Protein AF-A0A6V7L816-F1 (afdb_monomer_lite)

pLDDT: mean 82.54, std 13.62, range [43.5, 96.94]

Structure (mmCIF, N/CA/C/O backbone):
data_AF-A0A6V7L816-F1
#
_entry.id   AF-A0A6V7L816-F1
#
loop_
_atom_site.group_PDB
_atom_site.id
_atom_site.type_symbol
_atom_site.label_atom_id
_atom_site.label_alt_id
_atom_site.label_comp_id
_atom_site.label_asym_id
_atom_site.label_entity_id
_atom_site.label_seq_id
_atom_site.pdbx_PDB_ins_code
_atom_site.Cartn_x
_atom_site.Cartn_y
_atom_site.Cartn_z
_atom_site.occupancy
_atom_site.B_iso_or_equiv
_atom_site.auth_seq_id
_atom_site.auth_comp_id
_atom_site.auth_asym_id
_atom_site.auth_atom_id
_atom_site.pdbx_PDB_model_num
ATOM 1 N N . ASP A 1 1 ? 0.388 17.447 -44.796 1.00 43.50 1 ASP A N 1
ATOM 2 C CA . ASP A 1 1 ? -0.488 17.235 -43.639 1.00 43.50 1 ASP A CA 1
ATOM 3 C C . ASP A 1 1 ? -0.028 15.937 -43.002 1.00 43.50 1 ASP A C 1
ATOM 5 O O . ASP A 1 1 ? -0.507 14.867 -43.346 1.00 43.50 1 ASP A O 1
ATOM 9 N N . GLU A 1 2 ? 1.071 16.018 -42.252 1.00 44.88 2 GLU A N 1
ATOM 10 C CA . GLU A 1 2 ? 1.668 14.861 -41.580 1.00 44.88 2 GLU A CA 1
ATOM 11 C C . GLU A 1 2 ? 1.192 14.898 -40.131 1.00 44.88 2 GLU A C 1
ATOM 13 O O . GLU A 1 2 ? 1.446 15.860 -39.404 1.00 44.88 2 GLU A O 1
ATOM 18 N N . SER A 1 3 ? 0.418 13.880 -39.758 1.00 50.12 3 SER A N 1
ATOM 19 C CA . SER A 1 3 ? -0.103 13.706 -38.407 1.00 50.12 3 SER A CA 1
ATOM 20 C C . SER A 1 3 ? 1.065 13.594 -37.414 1.00 50.12 3 SER A C 1
ATOM 22 O O . SER A 1 3 ? 1.975 12.800 -37.659 1.00 50.12 3 SER A O 1
ATOM 24 N N . PRO A 1 4 ? 1.050 14.300 -36.267 1.00 51.50 4 PRO A N 1
ATOM 25 C CA . PRO A 1 4 ? 2.139 14.263 -35.284 1.00 51.50 4 PRO A CA 1
ATOM 26 C C . PRO A 1 4 ? 2.340 12.901 -34.589 1.00 51.50 4 PRO A C 1
ATOM 28 O O . PRO A 1 4 ? 3.198 12.786 -33.718 1.00 51.50 4 PRO A O 1
ATOM 31 N N . GLY A 1 5 ? 1.532 11.887 -34.920 1.00 53.69 5 GLY A N 1
ATOM 32 C CA . GLY A 1 5 ? 1.523 10.581 -34.257 1.00 53.69 5 GLY A CA 1
ATOM 33 C C . GLY A 1 5 ? 2.508 9.547 -34.810 1.00 53.69 5 GLY A C 1
ATOM 34 O O . GLY A 1 5 ? 2.823 8.597 -34.100 1.00 53.69 5 GLY A O 1
ATOM 35 N N . ASP A 1 6 ? 3.032 9.726 -36.025 1.00 48.34 6 ASP A N 1
ATOM 36 C CA . ASP A 1 6 ? 3.761 8.651 -36.728 1.00 48.34 6 ASP A CA 1
ATOM 37 C C . ASP A 1 6 ? 5.278 8.607 -36.444 1.00 48.34 6 ASP A C 1
ATOM 39 O O . ASP A 1 6 ? 5.982 7.739 -36.957 1.00 48.34 6 ASP A O 1
ATOM 43 N N . TYR A 1 7 ? 5.812 9.504 -35.603 1.00 54.69 7 TYR A N 1
ATOM 44 C CA . TYR A 1 7 ? 7.254 9.555 -35.299 1.00 54.69 7 TYR A CA 1
ATOM 45 C C . TYR A 1 7 ? 7.717 8.634 -34.163 1.00 54.69 7 TYR A C 1
ATOM 47 O O . TYR A 1 7 ? 8.923 8.496 -33.949 1.00 54.69 7 TYR A O 1
ATOM 55 N N . ILE A 1 8 ? 6.811 8.007 -33.413 1.00 58.50 8 ILE A N 1
ATOM 56 C CA . ILE A 1 8 ? 7.189 7.281 -32.197 1.00 58.50 8 ILE A CA 1
ATOM 57 C C . ILE A 1 8 ? 6.914 5.800 -32.387 1.00 58.50 8 ILE A C 1
ATOM 59 O O . ILE A 1 8 ? 5.820 5.319 -32.140 1.00 58.50 8 ILE A O 1
ATOM 63 N N . ILE A 1 9 ? 7.940 5.120 -32.887 1.00 56.81 9 ILE A N 1
ATOM 64 C CA . ILE A 1 9 ? 8.420 3.762 -32.590 1.00 56.81 9 ILE A CA 1
ATOM 65 C C . ILE A 1 9 ? 9.182 3.362 -33.858 1.00 56.81 9 ILE A C 1
ATOM 67 O O . ILE A 1 9 ? 8.710 2.605 -34.706 1.00 56.81 9 ILE A O 1
ATOM 71 N N . SER A 1 10 ? 10.412 3.870 -33.996 1.00 60.12 10 SER A N 1
ATOM 72 C CA . SER A 1 10 ? 11.401 3.024 -34.661 1.00 60.12 10 SER A CA 1
ATOM 73 C C . SER A 1 10 ? 11.473 1.725 -33.843 1.00 60.12 10 SER A C 1
ATOM 75 O O . SER A 1 10 ? 11.245 1.773 -32.627 1.00 60.12 10 SER A O 1
ATOM 77 N N . PRO A 1 11 ? 11.703 0.551 -34.453 1.00 67.62 11 PRO A N 1
ATOM 78 C CA . PRO A 1 11 ? 11.881 -0.667 -33.680 1.00 67.62 11 PRO A CA 1
ATOM 79 C C . PRO A 1 11 ? 13.028 -0.424 -32.699 1.00 67.62 11 PRO A C 1
ATOM 81 O O . PRO A 1 11 ? 14.186 -0.351 -33.107 1.00 67.62 11 PRO A O 1
ATOM 84 N N . LEU A 1 12 ? 12.677 -0.217 -31.423 1.00 66.19 12 LEU A N 1
ATOM 85 C CA . LEU A 1 12 ? 13.650 -0.021 -30.360 1.00 66.19 12 LEU A CA 1
ATOM 86 C C . LEU A 1 12 ? 14.633 -1.183 -30.440 1.00 66.19 12 LEU A C 1
ATOM 88 O O . LEU A 1 12 ? 14.211 -2.338 -30.582 1.00 66.19 12 LEU A O 1
ATOM 92 N N . ASP A 1 13 ? 15.922 -0.858 -30.368 1.00 82.69 13 ASP A N 1
ATOM 93 C CA . ASP A 1 13 ? 16.980 -1.852 -30.252 1.00 82.69 13 ASP A CA 1
ATOM 94 C C . ASP A 1 13 ? 16.577 -2.891 -29.184 1.00 82.69 13 ASP A C 1
ATOM 96 O O . ASP A 1 13 ? 16.014 -2.500 -28.154 1.00 82.69 13 ASP A O 1
ATOM 100 N N . PRO A 1 14 ? 16.791 -4.206 -29.390 1.00 88.94 14 PRO A N 1
ATOM 101 C CA . PRO A 1 14 ? 16.320 -5.225 -28.452 1.00 88.94 14 PRO A CA 1
ATOM 102 C C . PRO A 1 14 ? 16.765 -4.988 -27.004 1.00 88.94 14 PRO A C 1
ATOM 104 O O . PRO A 1 14 ? 16.041 -5.345 -26.074 1.00 88.94 14 PRO A O 1
ATOM 107 N N . MET A 1 15 ? 17.925 -4.355 -26.802 1.00 90.06 15 MET A N 1
ATOM 108 C CA . MET A 1 15 ? 18.401 -3.958 -25.479 1.00 90.06 15 MET A CA 1
ATOM 109 C C . MET A 1 15 ? 17.545 -2.846 -24.865 1.00 90.06 15 MET A C 1
ATOM 111 O O . MET A 1 15 ? 17.209 -2.918 -23.686 1.00 90.06 15 MET A O 1
ATOM 115 N N . GLU A 1 16 ? 17.152 -1.849 -25.658 1.00 89.81 16 GLU A N 1
ATOM 116 C CA . GLU A 1 16 ? 16.286 -0.762 -25.203 1.00 89.81 16 GLU A CA 1
ATOM 117 C C . GLU A 1 16 ? 14.870 -1.258 -24.917 1.00 89.81 16 GLU A C 1
ATOM 119 O O . GLU A 1 16 ? 14.306 -0.905 -23.887 1.00 89.81 16 GLU A O 1
ATOM 124 N N . ARG A 1 17 ? 14.319 -2.151 -25.749 1.00 89.94 17 ARG A N 1
ATOM 125 C CA . ARG A 1 17 ? 13.029 -2.799 -25.455 1.00 89.94 17 ARG A CA 1
ATOM 126 C C . ARG A 1 17 ? 13.068 -3.517 -24.108 1.00 89.94 17 ARG A C 1
ATOM 128 O O . ARG A 1 17 ? 12.221 -3.274 -23.261 1.00 89.94 17 ARG A O 1
ATOM 135 N N . LYS A 1 18 ? 14.106 -4.321 -23.881 1.00 92.69 18 LYS A N 1
ATOM 136 C CA . LYS A 1 18 ? 14.288 -5.041 -22.619 1.00 92.69 18 LYS A CA 1
ATOM 137 C C . LYS A 1 18 ? 14.446 -4.095 -21.421 1.00 92.69 18 LYS A C 1
ATOM 139 O O . LYS A 1 18 ? 13.974 -4.400 -20.333 1.00 92.69 18 LYS A O 1
ATOM 144 N N . ARG A 1 19 ? 15.101 -2.944 -21.606 1.00 94.12 19 ARG A N 1
ATOM 145 C CA . ARG A 1 19 ? 15.207 -1.908 -20.569 1.00 94.12 19 ARG A CA 1
ATOM 146 C C . ARG A 1 19 ? 13.839 -1.312 -20.227 1.00 94.12 19 ARG A C 1
ATOM 148 O O . ARG A 1 19 ? 13.564 -1.113 -19.049 1.00 94.12 19 ARG A O 1
ATOM 155 N N . GLN A 1 20 ? 13.006 -1.044 -21.233 1.00 94.75 20 GLN A N 1
ATOM 156 C CA . GLN A 1 20 ? 11.640 -0.549 -21.033 1.00 94.75 20 GLN A CA 1
ATOM 157 C C . GLN A 1 20 ? 10.766 -1.588 -20.323 1.00 94.75 20 GLN A C 1
ATOM 159 O O . GLN A 1 20 ? 10.057 -1.223 -19.393 1.00 94.75 20 GLN A O 1
ATOM 164 N N . ASP A 1 21 ? 10.888 -2.872 -20.676 1.00 94.44 21 ASP A N 1
ATOM 165 C CA . ASP A 1 21 ? 10.152 -3.954 -20.010 1.00 94.44 21 ASP A CA 1
ATOM 166 C C . ASP A 1 21 ? 10.474 -4.012 -18.502 1.00 94.44 21 ASP A C 1
ATOM 168 O O . ASP A 1 21 ? 9.565 -4.091 -17.682 1.00 94.44 21 ASP A O 1
ATOM 172 N N . TYR A 1 22 ? 11.752 -3.890 -18.115 1.00 96.75 22 TYR A N 1
ATOM 173 C CA . TYR A 1 22 ? 12.146 -3.856 -16.698 1.00 96.75 22 TYR A CA 1
ATOM 174 C C . TYR A 1 22 ? 11.652 -2.617 -15.949 1.00 96.75 22 TYR A C 1
ATOM 176 O O . TYR A 1 22 ? 11.327 -2.699 -14.767 1.00 96.75 22 TYR A O 1
ATOM 184 N N . ILE A 1 23 ? 11.620 -1.459 -16.612 1.00 94.06 23 ILE A N 1
ATOM 185 C CA . ILE A 1 23 ? 11.076 -0.235 -16.012 1.00 94.06 23 ILE A CA 1
ATOM 186 C C . ILE A 1 23 ? 9.575 -0.388 -15.793 1.00 94.06 23 ILE A C 1
ATOM 188 O O . ILE A 1 23 ? 9.083 -0.037 -14.725 1.00 94.06 23 ILE A O 1
ATOM 192 N N . GLN A 1 24 ? 8.867 -0.938 -16.778 1.00 93.88 24 GLN A N 1
ATOM 193 C CA . GLN A 1 24 ? 7.434 -1.167 -16.687 1.00 93.88 24 GLN A CA 1
ATOM 194 C C . GLN A 1 24 ? 7.100 -2.161 -15.569 1.00 93.88 24 GLN A C 1
ATOM 196 O O . GLN A 1 24 ? 6.228 -1.881 -14.756 1.00 93.88 24 GLN A O 1
ATOM 201 N N . GLU A 1 25 ? 7.840 -3.268 -15.468 1.00 96.94 25 GLU A N 1
ATOM 202 C CA . GLU A 1 25 ? 7.688 -4.236 -14.376 1.00 96.94 25 GLU A CA 1
ATOM 203 C C . GLU A 1 25 ? 7.897 -3.579 -13.003 1.00 96.94 25 GLU A C 1
ATOM 205 O O . GLU A 1 25 ? 7.106 -3.796 -12.086 1.00 96.94 25 GLU A O 1
ATOM 210 N N . LEU A 1 26 ? 8.929 -2.740 -12.853 1.00 94.25 26 LEU A N 1
ATOM 211 C CA . LEU A 1 26 ? 9.175 -2.021 -11.601 1.00 94.25 26 LEU A CA 1
ATOM 212 C C . LEU A 1 26 ? 8.008 -1.089 -11.243 1.00 94.25 26 LEU A C 1
ATOM 214 O O . LEU A 1 26 ? 7.560 -1.084 -10.103 1.00 94.25 26 LEU A O 1
ATOM 218 N N . ILE A 1 27 ? 7.498 -0.324 -12.211 1.00 90.50 27 ILE A N 1
ATOM 219 C CA . ILE A 1 27 ? 6.361 0.579 -11.992 1.00 90.50 27 ILE A CA 1
ATOM 220 C C . ILE A 1 27 ? 5.121 -0.218 -11.578 1.00 90.50 27 ILE A C 1
ATOM 222 O O . ILE A 1 27 ? 4.506 0.092 -10.562 1.00 90.50 27 ILE A O 1
ATOM 226 N N . GLU A 1 28 ? 4.778 -1.270 -12.321 1.00 93.25 28 GLU A N 1
ATOM 227 C CA . GLU A 1 28 ? 3.586 -2.084 -12.056 1.00 93.25 28 GLU A CA 1
ATOM 228 C C . GLU A 1 28 ? 3.645 -2.768 -10.687 1.00 93.25 28 GLU A C 1
ATOM 230 O O . GLU A 1 28 ? 2.649 -2.813 -9.960 1.00 93.25 28 GLU A O 1
ATOM 235 N N . THR A 1 29 ? 4.813 -3.295 -10.319 1.00 93.31 29 THR A N 1
ATOM 236 C CA . THR A 1 29 ? 5.001 -3.971 -9.030 1.00 93.31 29 THR A CA 1
ATOM 237 C C . THR A 1 29 ? 4.932 -2.997 -7.854 1.00 93.31 29 THR A C 1
ATOM 239 O O . THR A 1 29 ? 4.317 -3.326 -6.837 1.00 93.31 29 THR A O 1
ATOM 242 N N . GLU A 1 30 ? 5.467 -1.784 -7.994 1.00 90.38 30 GLU A N 1
ATOM 243 C CA . GLU A 1 30 ? 5.361 -0.742 -6.966 1.00 90.38 30 GLU A CA 1
ATOM 244 C C . GLU A 1 30 ? 3.935 -0.172 -6.855 1.00 90.38 30 GLU A C 1
ATOM 246 O O . GLU A 1 30 ? 3.429 0.027 -5.747 1.00 90.38 30 GLU A O 1
ATOM 251 N N . GLU A 1 31 ? 3.221 0.022 -7.971 1.00 89.94 31 GLU A N 1
ATOM 252 C CA . GLU A 1 31 ? 1.802 0.407 -7.942 1.00 89.94 31 GLU A CA 1
ATOM 253 C C . GLU A 1 31 ? 0.947 -0.652 -7.233 1.00 89.94 31 GLU A C 1
ATOM 255 O O . GLU A 1 31 ? 0.096 -0.317 -6.400 1.00 89.94 31 GLU A O 1
ATOM 260 N N . ALA A 1 32 ? 1.182 -1.936 -7.524 1.00 90.62 32 ALA A N 1
ATOM 261 C CA . ALA A 1 32 ? 0.513 -3.043 -6.848 1.00 90.62 32 ALA A CA 1
ATOM 262 C C . ALA A 1 32 ? 0.804 -3.036 -5.338 1.00 90.62 32 ALA A C 1
ATOM 264 O O . ALA A 1 32 ? -0.128 -3.126 -4.537 1.00 90.62 32 ALA A O 1
ATOM 265 N N . TYR A 1 33 ? 2.064 -2.831 -4.941 1.00 89.12 33 TYR A N 1
ATOM 266 C CA . TYR A 1 33 ? 2.461 -2.735 -3.536 1.00 89.12 33 TYR A CA 1
ATOM 267 C C . TYR A 1 33 ? 1.742 -1.593 -2.796 1.00 89.12 33 TYR A C 1
ATOM 269 O O . TYR A 1 33 ? 1.208 -1.791 -1.700 1.00 89.12 33 TYR A O 1
ATOM 277 N N . ILE A 1 34 ? 1.655 -0.403 -3.401 1.00 88.75 34 ILE A N 1
ATOM 278 C CA . ILE A 1 34 ? 0.914 0.735 -2.834 1.00 88.75 34 ILE A CA 1
ATOM 279 C C . ILE A 1 34 ? -0.575 0.408 -2.686 1.00 88.75 34 ILE A C 1
ATOM 281 O O . ILE A 1 34 ? -1.182 0.733 -1.660 1.00 88.75 34 ILE A O 1
ATOM 285 N N . ASN A 1 35 ? -1.175 -0.220 -3.697 1.00 90.31 35 ASN A N 1
ATOM 286 C CA . ASN A 1 35 ? -2.587 -0.585 -3.673 1.00 90.31 35 ASN A CA 1
ATOM 287 C C . ASN A 1 35 ? -2.893 -1.613 -2.580 1.00 90.31 35 ASN A C 1
ATOM 289 O O . ASN A 1 35 ? -3.873 -1.440 -1.855 1.00 90.31 35 ASN A O 1
ATOM 293 N N . ASP A 1 36 ? -2.032 -2.612 -2.393 1.00 91.12 36 ASP A N 1
ATOM 294 C CA . ASP A 1 36 ? -2.170 -3.596 -1.319 1.00 91.12 36 ASP A CA 1
ATOM 295 C C . ASP A 1 36 ? -2.064 -2.937 0.063 1.00 91.12 36 ASP A C 1
ATOM 297 O O . ASP A 1 36 ? -2.877 -3.207 0.951 1.00 91.12 36 ASP A O 1
ATOM 301 N N . MET A 1 37 ? -1.130 -1.999 0.249 1.00 88.19 37 MET A N 1
ATOM 302 C CA . MET A 1 37 ? -1.034 -1.240 1.501 1.00 88.19 37 MET A CA 1
ATOM 303 C C . MET A 1 37 ? -2.279 -0.380 1.765 1.00 88.19 37 MET A C 1
ATOM 305 O O . MET A 1 37 ? -2.775 -0.335 2.894 1.00 88.19 37 MET A O 1
ATOM 309 N N . ARG A 1 38 ? -2.828 0.274 0.732 1.00 88.31 38 ARG A N 1
ATOM 310 C CA . ARG A 1 38 ? -4.100 1.014 0.833 1.00 88.31 38 ARG A CA 1
ATOM 311 C C . ARG A 1 38 ? -5.259 0.078 1.174 1.00 88.31 38 ARG A C 1
ATOM 313 O O . ARG A 1 38 ? -6.091 0.425 2.007 1.00 88.31 38 ARG A O 1
ATOM 320 N N . LEU A 1 39 ? -5.302 -1.114 0.584 1.00 92.38 39 LEU A N 1
ATOM 321 C CA . LEU A 1 39 ? -6.327 -2.107 0.886 1.00 92.38 39 LEU A CA 1
ATOM 322 C C . LEU A 1 39 ? -6.269 -2.514 2.359 1.00 92.38 39 LEU A C 1
ATOM 324 O O . LEU A 1 39 ? -7.298 -2.505 3.032 1.00 92.38 39 LEU A O 1
ATOM 328 N N . VAL A 1 40 ? -5.071 -2.789 2.885 1.00 90.88 40 VAL A N 1
ATOM 329 C CA . VAL A 1 40 ? -4.880 -3.123 4.302 1.00 90.88 40 VAL A CA 1
ATOM 330 C C . VAL A 1 40 ? -5.431 -2.025 5.222 1.00 90.88 40 VAL A C 1
ATOM 332 O O . VAL A 1 40 ? -6.049 -2.332 6.244 1.00 90.88 40 VAL A O 1
ATOM 335 N N . HIS A 1 41 ? -5.285 -0.753 4.841 1.00 87.94 41 HIS A N 1
ATOM 336 C CA . HIS A 1 41 ? -5.857 0.367 5.590 1.00 87.94 41 HIS A CA 1
ATOM 337 C C . HIS A 1 41 ? -7.377 0.345 5.628 1.00 87.94 41 HIS A C 1
ATOM 339 O O . HIS A 1 41 ? -7.982 0.446 6.700 1.00 87.94 41 HIS A O 1
ATOM 345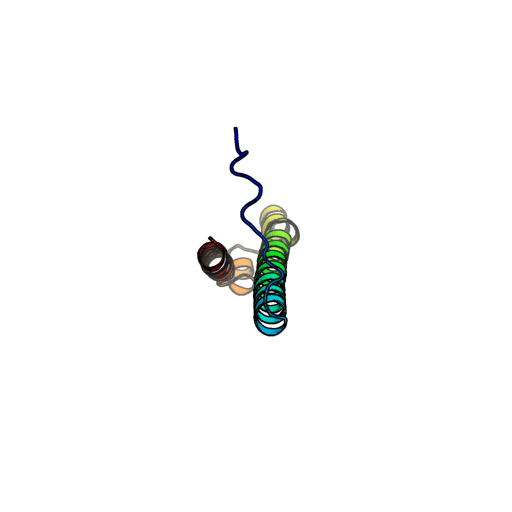 N N . GLU A 1 42 ? -7.990 0.186 4.461 1.00 91.06 42 GLU A N 1
ATOM 346 C CA . GLU A 1 42 ? -9.439 0.240 4.319 1.00 91.06 42 GLU A CA 1
ATOM 347 C C . GLU A 1 42 ? -10.139 -0.969 4.943 1.00 91.06 42 GLU A C 1
ATOM 349 O O . GLU A 1 42 ? -11.227 -0.817 5.498 1.00 91.06 42 GLU A O 1
ATOM 354 N N . VAL A 1 43 ? -9.534 -2.160 4.875 1.00 94.25 43 VAL A N 1
ATOM 355 C CA . VAL A 1 43 ? -10.197 -3.406 5.296 1.00 94.25 43 VAL A CA 1
ATOM 356 C C . VAL A 1 43 ? -9.768 -3.932 6.663 1.00 94.25 43 VAL A C 1
ATOM 358 O O . VAL A 1 43 ? -10.503 -4.733 7.238 1.00 94.25 43 VAL A O 1
ATOM 361 N N . PHE A 1 44 ? -8.635 -3.487 7.215 1.00 91.56 44 PHE A N 1
ATOM 362 C CA . PHE A 1 44 ? -8.196 -3.896 8.554 1.00 91.56 44 PHE A CA 1
ATOM 363 C C . PHE A 1 44 ? -8.132 -2.723 9.525 1.00 91.56 44 PHE A C 1
ATOM 365 O O . PHE A 1 44 ? -8.894 -2.709 10.487 1.00 91.56 44 PHE A O 1
ATOM 372 N N . GLU A 1 45 ? -7.270 -1.731 9.293 1.00 90.00 45 GLU A N 1
ATOM 373 C CA . GLU A 1 45 ? -7.038 -0.676 10.290 1.00 90.00 45 GLU A CA 1
ATOM 374 C C . GLU A 1 45 ? -8.314 0.127 10.598 1.00 90.00 45 GLU A C 1
ATOM 376 O O . GLU A 1 45 ? -8.711 0.233 11.762 1.00 90.00 45 GLU A O 1
ATOM 381 N N . LYS A 1 46 ? -9.002 0.644 9.566 1.00 90.12 46 LYS A N 1
ATOM 382 C CA . LYS A 1 46 ? -10.250 1.402 9.744 1.00 90.12 46 LYS A CA 1
ATOM 383 C C . LYS A 1 46 ? -11.330 0.576 10.458 1.00 90.12 46 LYS A C 1
ATOM 385 O O . LYS A 1 46 ? -11.853 1.065 11.463 1.00 90.12 46 LYS A O 1
ATOM 390 N N . PRO A 1 47 ? -11.661 -0.656 10.019 1.00 93.69 47 PRO A N 1
ATOM 391 C CA . PRO A 1 47 ? -12.637 -1.486 10.717 1.00 93.69 47 PRO A CA 1
ATOM 392 C C . PRO A 1 47 ? -12.250 -1.821 12.159 1.00 93.69 47 PRO A C 1
ATOM 394 O O . PRO A 1 47 ? -13.120 -1.797 13.028 1.00 93.69 47 PRO A O 1
ATOM 397 N N . LEU A 1 48 ? -10.974 -2.098 12.448 1.00 92.56 48 LEU A N 1
ATOM 398 C CA . LEU A 1 48 ? -10.506 -2.425 13.803 1.00 92.56 48 LEU A CA 1
ATOM 399 C C . LEU A 1 48 ? -10.644 -1.239 14.766 1.00 92.56 48 LEU A C 1
ATOM 401 O O . LEU A 1 48 ? -11.084 -1.431 15.900 1.00 92.56 48 LEU A O 1
ATOM 405 N N . LEU A 1 49 ? -10.349 -0.020 14.301 1.00 89.12 49 LEU A N 1
ATOM 406 C CA . LEU A 1 49 ? -10.570 1.208 15.071 1.00 89.12 49 LEU A CA 1
ATOM 407 C C . LEU A 1 49 ? -12.063 1.490 15.284 1.00 89.12 49 LEU A C 1
ATOM 409 O O . LEU A 1 49 ? -12.496 1.759 16.402 1.00 89.12 49 LEU A O 1
ATOM 413 N N . GLN A 1 50 ? -12.867 1.427 14.219 1.00 92.56 50 GLN A N 1
ATOM 414 C CA . GLN A 1 50 ? -14.297 1.765 14.268 1.00 92.56 50 GLN A CA 1
ATOM 415 C C . GLN A 1 50 ? -15.117 0.779 15.105 1.00 92.56 50 GLN A C 1
ATOM 417 O O . GLN A 1 50 ? -16.086 1.173 15.751 1.00 92.56 50 GLN A O 1
ATOM 422 N N . SER A 1 51 ? -14.732 -0.498 15.098 1.00 94.19 51 SER A N 1
ATOM 423 C CA . SER A 1 51 ? -15.366 -1.543 15.908 1.00 94.19 51 SER A CA 1
ATOM 424 C C . SER A 1 51 ? -14.883 -1.573 17.361 1.00 94.19 51 SER A C 1
ATOM 426 O O . SER A 1 51 ? -15.408 -2.365 18.141 1.00 94.19 51 SER A O 1
ATOM 428 N N . LEU A 1 52 ? -13.918 -0.717 17.733 1.00 90.75 52 LEU A N 1
ATOM 429 C CA . LEU A 1 52 ? -13.293 -0.672 19.061 1.00 90.75 52 LEU A CA 1
ATOM 430 C C . LEU A 1 52 ? -12.687 -2.021 19.490 1.00 90.75 52 LEU A C 1
ATOM 432 O O . LEU A 1 52 ? -12.551 -2.294 20.681 1.00 90.75 52 LEU A O 1
ATOM 436 N N . VAL A 1 53 ? -12.328 -2.870 18.520 1.00 92.06 53 VAL A N 1
ATOM 437 C CA . VAL A 1 53 ? -11.623 -4.136 18.772 1.00 92.06 53 VAL A CA 1
ATOM 438 C C . VAL A 1 53 ? -10.203 -3.860 19.258 1.00 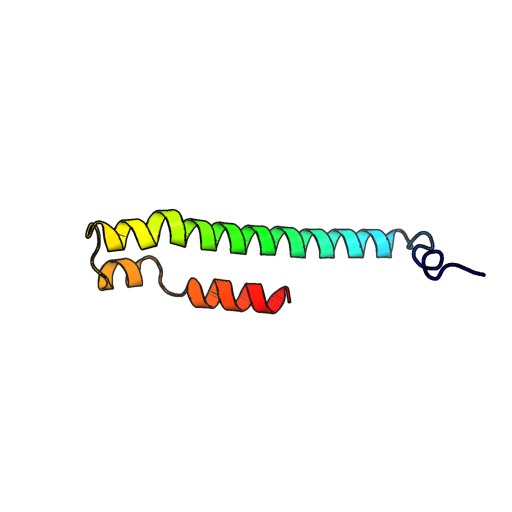92.06 53 VAL A C 1
ATOM 440 O O . VAL A 1 53 ? -9.691 -4.607 20.087 1.00 92.06 53 VAL A O 1
ATOM 443 N N . LEU A 1 54 ? -9.592 -2.781 18.765 1.00 90.81 54 LEU A N 1
ATOM 444 C CA . LEU A 1 54 ? -8.288 -2.294 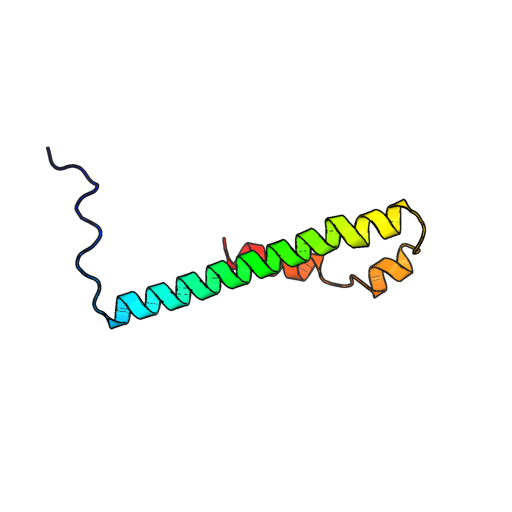19.195 1.00 90.81 54 LEU A CA 1
ATOM 445 C C . LEU A 1 54 ? -8.378 -0.825 19.609 1.00 90.81 54 LEU A C 1
ATOM 447 O O . LEU A 1 54 ? -9.118 -0.035 19.018 1.00 90.81 54 LEU A O 1
ATOM 451 N N . THR A 1 55 ? -7.589 -0.455 20.613 1.00 91.06 55 THR A N 1
ATOM 452 C CA . THR A 1 55 ? -7.360 0.947 20.975 1.00 91.06 55 THR A CA 1
ATOM 453 C C . THR A 1 55 ? -6.465 1.639 19.946 1.00 91.06 55 THR A C 1
ATOM 455 O O . THR A 1 55 ? -5.735 0.985 19.201 1.00 91.06 55 THR A O 1
ATOM 458 N N . VAL A 1 56 ? -6.486 2.975 19.920 1.00 85.94 56 VAL A N 1
ATOM 459 C CA . VAL A 1 56 ? -5.626 3.771 19.025 1.00 85.94 56 VAL A CA 1
ATOM 460 C C . VAL A 1 56 ? -4.150 3.394 19.205 1.00 85.94 56 VAL A C 1
ATOM 462 O O . VAL A 1 56 ? -3.479 3.106 18.220 1.00 85.94 56 VAL A O 1
ATOM 465 N N . ASP A 1 57 ? -3.685 3.266 20.451 1.00 89.50 57 ASP A N 1
ATOM 466 C CA . ASP A 1 57 ? -2.303 2.884 20.773 1.00 89.50 57 ASP A CA 1
ATOM 467 C C . ASP A 1 57 ? -1.923 1.487 20.248 1.00 89.50 57 ASP A C 1
ATOM 469 O O . ASP A 1 57 ? -0.778 1.242 19.866 1.00 89.50 57 ASP A O 1
ATOM 473 N N . GLU A 1 58 ? -2.855 0.530 20.260 1.00 90.12 58 GLU A N 1
ATOM 474 C CA . GLU A 1 58 ? -2.614 -0.822 19.739 1.00 90.12 58 GLU A CA 1
ATOM 475 C C . GLU A 1 58 ? -2.561 -0.833 18.214 1.00 90.12 58 GLU A C 1
ATOM 477 O O . GLU A 1 58 ? -1.708 -1.503 17.632 1.00 90.12 58 GLU A O 1
ATOM 482 N N . VAL A 1 59 ? -3.429 -0.056 17.568 1.00 87.62 59 VAL A N 1
ATOM 483 C CA . VAL A 1 59 ? -3.431 0.104 16.114 1.00 87.62 59 VAL A CA 1
ATOM 484 C C . VAL A 1 59 ? -2.160 0.803 15.643 1.00 87.62 59 VAL A C 1
ATOM 486 O O . VAL A 1 59 ? -1.513 0.302 14.728 1.00 87.62 59 VAL A O 1
ATOM 489 N N . GLU A 1 60 ? -1.723 1.874 16.306 1.00 85.75 60 GLU A N 1
ATOM 490 C CA . GLU A 1 60 ? -0.470 2.568 15.974 1.00 85.75 60 GLU A CA 1
ATOM 491 C C . GLU A 1 60 ? 0.768 1.670 16.128 1.00 85.75 60 GLU A C 1
ATOM 493 O O . GLU A 1 60 ? 1.736 1.821 15.386 1.00 85.75 60 GLU A O 1
ATOM 498 N N . ARG A 1 61 ? 0.750 0.689 17.042 1.00 87.69 61 ARG A N 1
ATOM 499 C CA . ARG A 1 61 ? 1.835 -0.305 17.173 1.00 87.69 61 ARG A CA 1
ATOM 500 C C . ARG A 1 61 ? 1.843 -1.353 16.063 1.00 87.69 61 ARG A C 1
ATOM 502 O O . ARG A 1 61 ? 2.906 -1.891 15.764 1.00 87.69 61 ARG A O 1
ATOM 509 N N . ILE A 1 62 ? 0.684 -1.678 15.494 1.00 87.00 62 ILE A N 1
ATOM 510 C CA . ILE A 1 62 ? 0.550 -2.683 14.428 1.00 87.00 62 ILE A CA 1
ATOM 511 C C . ILE A 1 62 ? 0.784 -2.040 13.054 1.00 87.00 62 ILE A C 1
ATOM 513 O O . ILE A 1 62 ? 1.502 -2.598 12.228 1.00 87.00 62 ILE A O 1
ATOM 517 N N . PHE A 1 63 ? 0.226 -0.850 12.824 1.00 86.00 63 PHE A N 1
ATOM 518 C CA . PHE A 1 63 ? 0.241 -0.120 11.553 1.00 86.00 63 PHE A CA 1
ATOM 519 C C . PHE A 1 63 ? 1.156 1.115 11.627 1.00 86.00 63 PHE A C 1
ATOM 521 O O . PHE A 1 63 ? 0.746 2.221 11.305 1.00 86.00 63 PHE A O 1
ATOM 528 N N . VAL A 1 64 ? 2.399 0.929 12.079 1.00 80.44 64 VAL A N 1
ATOM 529 C CA . VAL A 1 64 ? 3.339 2.002 12.473 1.00 80.44 64 VAL A CA 1
ATOM 530 C C . VAL A 1 64 ? 3.559 3.083 11.397 1.00 80.44 64 VAL A C 1
ATOM 532 O O . VAL A 1 64 ? 2.943 4.143 11.417 1.00 80.44 64 VAL A O 1
ATOM 535 N N . ASN A 1 65 ? 4.478 2.859 10.456 1.00 74.25 65 ASN A N 1
ATOM 536 C CA . ASN A 1 65 ? 4.981 3.874 9.517 1.00 74.25 65 ASN A CA 1
ATOM 537 C C . ASN A 1 65 ? 4.422 3.706 8.097 1.00 74.25 65 ASN A C 1
ATOM 539 O O . ASN A 1 65 ? 4.900 4.302 7.138 1.00 74.25 65 ASN A O 1
ATOM 543 N N . TRP A 1 66 ? 3.415 2.863 7.942 1.00 77.56 66 TRP A N 1
ATOM 544 C CA . TRP A 1 66 ? 2.812 2.513 6.664 1.00 77.56 66 TRP A CA 1
ATOM 545 C C . TRP A 1 66 ? 2.292 3.710 5.841 1.00 77.56 66 TRP A C 1
ATOM 547 O O . TRP A 1 66 ? 2.440 3.704 4.624 1.00 77.56 66 TRP A O 1
ATOM 557 N N . ARG A 1 67 ? 1.757 4.773 6.467 1.00 72.38 67 ARG A N 1
ATOM 558 C CA . ARG A 1 67 ? 1.341 6.006 5.768 1.00 72.38 67 ARG A CA 1
ATOM 559 C C . ARG A 1 67 ? 2.531 6.726 5.141 1.00 72.38 67 ARG A C 1
ATOM 561 O O . ARG A 1 67 ? 2.411 7.219 4.021 1.00 72.38 67 ARG A O 1
ATOM 568 N N . ASP A 1 68 ? 3.673 6.727 5.823 1.00 79.19 68 ASP A N 1
ATOM 569 C CA . ASP A 1 68 ? 4.911 7.315 5.310 1.00 79.19 68 ASP A CA 1
ATOM 570 C C . ASP A 1 68 ? 5.491 6.464 4.174 1.00 79.19 68 ASP A C 1
ATOM 572 O O . ASP A 1 68 ? 5.961 7.009 3.178 1.00 79.19 68 ASP A O 1
ATOM 576 N N . ILE A 1 69 ? 5.397 5.132 4.275 1.00 77.50 69 ILE A N 1
ATOM 577 C CA . ILE A 1 69 ? 5.811 4.204 3.209 1.00 77.50 69 ILE A CA 1
ATOM 578 C C . ILE A 1 69 ? 4.938 4.394 1.958 1.00 77.50 69 ILE A C 1
ATOM 580 O O . ILE A 1 69 ? 5.471 4.516 0.856 1.00 77.50 69 ILE A O 1
ATOM 584 N N . ILE A 1 70 ? 3.612 4.481 2.111 1.00 76.69 70 ILE A N 1
ATOM 585 C CA . ILE A 1 70 ? 2.687 4.755 0.999 1.00 76.69 70 ILE A CA 1
ATOM 586 C C . ILE A 1 70 ? 3.031 6.095 0.338 1.00 76.69 70 ILE A C 1
ATOM 588 O O . ILE A 1 70 ? 3.124 6.165 -0.883 1.00 76.69 70 ILE A O 1
ATOM 592 N N . ALA A 1 71 ? 3.242 7.155 1.126 1.00 77.00 71 ALA A N 1
ATOM 593 C CA . ALA A 1 71 ? 3.562 8.478 0.596 1.00 77.00 71 ALA A CA 1
ATOM 594 C C . ALA A 1 71 ? 4.930 8.523 -0.105 1.00 77.00 71 ALA A C 1
ATOM 596 O O . ALA A 1 71 ? 5.074 9.201 -1.121 1.00 77.00 71 ALA A O 1
ATOM 597 N N . CYS A 1 72 ? 5.934 7.812 0.412 1.00 77.44 72 CYS A N 1
ATOM 598 C CA . CYS A 1 72 ? 7.249 7.713 -0.218 1.00 77.44 72 CYS A CA 1
ATOM 599 C C . CYS A 1 72 ? 7.153 7.045 -1.598 1.00 77.44 72 CYS A C 1
ATOM 601 O O . CYS A 1 72 ? 7.630 7.606 -2.582 1.00 77.44 72 CYS A O 1
ATOM 603 N N .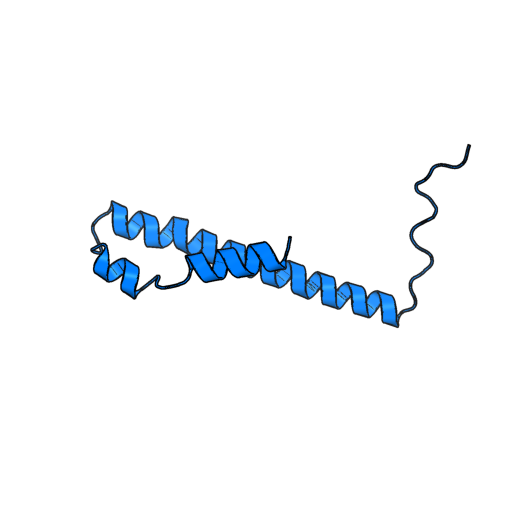 ASN A 1 73 ? 6.466 5.901 -1.682 1.00 75.25 73 ASN A N 1
ATOM 604 C CA . ASN A 1 73 ? 6.331 5.156 -2.935 1.00 75.25 73 ASN A CA 1
ATOM 605 C C . ASN A 1 73 ? 5.418 5.871 -3.953 1.00 75.25 73 ASN A C 1
ATOM 607 O O . ASN A 1 73 ? 5.732 5.888 -5.137 1.00 75.25 73 ASN A O 1
ATOM 611 N N . ASP A 1 74 ? 4.351 6.554 -3.518 1.00 76.69 74 ASP A N 1
ATOM 612 C CA . ASP A 1 74 ? 3.494 7.355 -4.419 1.00 76.69 74 ASP A CA 1
ATOM 613 C C . ASP A 1 74 ? 4.261 8.549 -5.022 1.00 76.69 74 ASP A C 1
ATOM 615 O O . ASP A 1 74 ? 4.036 8.908 -6.173 1.00 76.69 74 ASP A O 1
ATOM 619 N N . ASN A 1 75 ? 5.202 9.143 -4.273 1.00 78.62 75 ASN A N 1
ATOM 620 C CA . ASN A 1 75 ? 6.099 10.180 -4.800 1.00 78.62 75 ASN A CA 1
ATOM 621 C C . ASN A 1 75 ? 7.195 9.619 -5.713 1.00 78.62 75 ASN A C 1
ATOM 623 O O . ASN A 1 75 ? 7.680 10.345 -6.570 1.00 78.62 75 ASN A O 1
ATOM 627 N N . PHE A 1 76 ? 7.614 8.366 -5.525 1.00 77.94 76 PHE A N 1
ATOM 628 C CA . PHE A 1 76 ? 8.601 7.724 -6.395 1.00 77.94 76 PHE A CA 1
ATOM 629 C C . PHE A 1 76 ? 8.035 7.431 -7.794 1.00 77.94 76 PHE A C 1
ATOM 631 O O . PHE A 1 76 ? 8.773 7.491 -8.775 1.00 77.94 76 PHE A O 1
ATOM 638 N N . LEU A 1 77 ? 6.733 7.144 -7.885 1.00 77.94 77 LEU A N 1
ATOM 639 C CA . LEU A 1 77 ? 6.047 6.810 -9.138 1.00 77.94 77 LEU A CA 1
ATOM 640 C C . LEU A 1 77 ? 5.433 8.016 -9.877 1.00 77.94 77 LEU A C 1
ATOM 642 O O . LEU A 1 77 ? 4.959 7.850 -11.000 1.00 77.94 77 LEU A O 1
ATOM 646 N N . ARG A 1 78 ? 5.413 9.207 -9.265 1.00 71.75 78 ARG A N 1
ATOM 647 C CA . ARG A 1 78 ? 4.896 10.459 -9.852 1.00 71.75 78 ARG A CA 1
ATOM 648 C C . ARG A 1 78 ? 5.989 11.303 -10.492 1.00 71.75 78 ARG A C 1
ATOM 650 O O . ARG A 1 78 ? 5.687 11.900 -11.550 1.00 71.75 78 ARG A O 1
#

Secondary structure (DSSP, 8-state):
---TTTTS-S---HHHHHHHHHHHHHHHHHHHHHHHHHHHIIIIIHHHHHTTSS-HHHHHHHS-SHHHHHHHHHHH--

InterPro domains:
  IPR000219 Dbl homology domain [PF00621] (23-77)
  IPR000219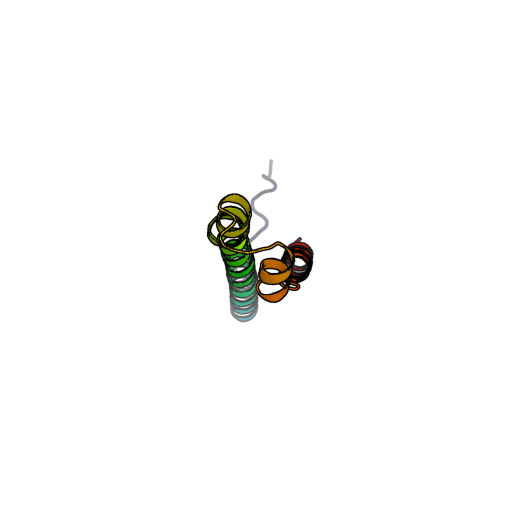 Dbl homology domain [PS50010] (18-78)
  IPR035899 Dbl homology (DH) domain superfamily [G3DSA:1.20.900.10] (3-78)
  IPR035899 Dbl homology (DH) domain superfamily [SSF48065] (5-77)
  IPR051480 Endocytic & GEF Adapter [PTHR46006] (10-77)

Radius of gyration: 20.6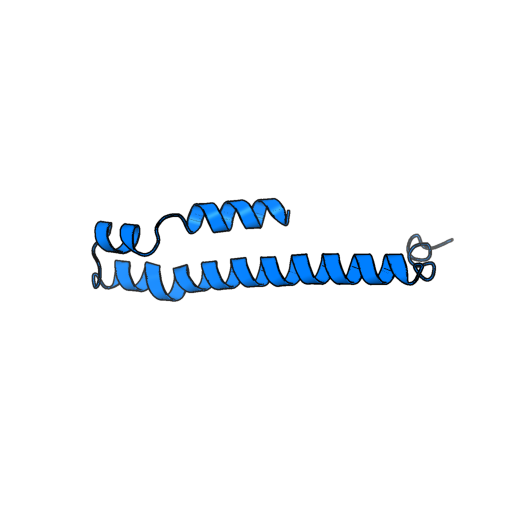1 Å; chains: 1; bounding box: 34×22×65 Å

Sequence (78 aa):
DESPGDYIISPLDPMERKRQDYIQELIETEEAYINDMRLVHEVFEKPLLQSLVLTVDEVERIFVNWRDIIACNDNFLR

Foldseek 3Di:
DDDPPPPPPDPPDPVVVVVVVVVVVVLVVLVVVLVVLVVCCVPPLVCCPVVVVDDPVRSCVVCPCSVVVSVVSVVVND

Organism: NCBI:txid1563983